Protein AF-Q8I7U2-F1 (afdb_monomer)

InterPro domains:
  IPR009071 High mobility group box domain [PF00505] (98-163)
  IPR009071 High mobility group box domain [PF09011] (6-77)
  IPR009071 High mobility group box domain [PS50118] (8-78)
  IPR009071 High mobility group box domain [PS50118] (98-164)
  IPR009071 High mobility group box domain [SM00398] (7-79)
  IPR009071 High mobility group box domain [SM00398] (97-164)
  IPR036910 High mobility group box domain superfamily [G3DSA:1.10.30.10] (1-79)
  IPR036910 High mobility group box domain superfamily [G3DSA:1.10.30.10] (81-164)
  IPR036910 High mobility group box domain superfamily [SSF47095] (2-81)
  IPR036910 High mobility group box domain superfamily [SSF47095] (84-163)
  IPR050342 High Mobility Group Box (HMGB) [PTHR48112] (4-163)

Sequence (164 aa):
MPKDKNKPKGKMSAYACFVQECRREHEKKYPNKQVVFTEFSQKCASRWKTMNDDEKKRFQVLAEADKRRYEQNMAKYVPPKGAEGGRRKRKKKDPNAPKRAMSAFFMYCADARPKVRAAHPDFQVGDIAKILGKQWKEISDSDKAKYEKKAQTERARYQKELAE

pLDDT: mean 85.92, std 9.25, range [47.81, 94.44]

Structure (mmCIF, N/CA/C/O backbone):
data_AF-Q8I7U2-F1
#
_entry.id   AF-Q8I7U2-F1
#
loop_
_atom_site.group_PDB
_atom_site.id
_atom_site.type_symbol
_atom_site.label_atom_id
_atom_site.label_alt_id
_atom_site.label_comp_id
_atom_site.label_asym_id
_atom_site.label_entity_id
_atom_site.label_seq_id
_atom_site.pdbx_PDB_ins_code
_atom_site.Cartn_x
_atom_site.Cartn_y
_atom_site.Cartn_z
_atom_site.occupancy
_atom_site.B_iso_or_equiv
_atom_site.auth_seq_id
_atom_site.auth_comp_id
_atom_site.auth_asym_id
_atom_site.auth_atom_id
_atom_site.pdbx_PDB_model_num
ATOM 1 N N . MET A 1 1 ? 5.027 -20.837 9.877 1.00 47.81 1 MET A N 1
ATOM 2 C CA . MET A 1 1 ? 6.010 -20.393 10.882 1.00 47.81 1 MET A CA 1
ATOM 3 C C . MET A 1 1 ? 5.248 -19.844 12.071 1.00 47.81 1 MET A C 1
ATOM 5 O O . MET A 1 1 ? 4.382 -18.996 11.848 1.00 47.81 1 MET A O 1
ATOM 9 N N . PRO A 1 2 ? 5.498 -20.355 13.284 1.00 56.94 2 PRO A N 1
ATOM 10 C CA . PRO A 1 2 ? 4.971 -19.768 14.510 1.00 56.94 2 PRO A CA 1
ATOM 11 C C . PRO A 1 2 ? 5.344 -18.284 14.563 1.00 56.94 2 PRO A C 1
ATOM 13 O O . PRO A 1 2 ? 6.453 -17.912 14.180 1.00 56.94 2 PRO A O 1
ATOM 16 N N . LYS A 1 3 ? 4.406 -17.422 14.965 1.00 63.28 3 LYS A N 1
ATOM 17 C CA . LYS A 1 3 ? 4.742 -16.020 15.235 1.00 63.28 3 LYS A CA 1
ATOM 18 C C . LYS A 1 3 ? 5.693 -16.009 16.426 1.00 63.28 3 LYS A C 1
ATOM 20 O O . LYS A 1 3 ? 5.374 -16.614 17.446 1.00 63.28 3 LYS A O 1
ATOM 25 N N . ASP A 1 4 ? 6.823 -15.331 16.281 1.00 74.88 4 ASP A N 1
ATOM 26 C CA . ASP A 1 4 ? 7.733 -15.100 17.394 1.00 74.88 4 ASP A CA 1
ATOM 27 C C . ASP A 1 4 ? 6.980 -14.362 18.513 1.00 74.88 4 ASP A C 1
ATOM 29 O O . ASP A 1 4 ? 6.448 -13.270 18.294 1.00 74.88 4 ASP A O 1
ATOM 33 N N . LYS A 1 5 ? 6.880 -15.002 19.684 1.00 77.12 5 LYS A N 1
ATOM 34 C CA . LYS A 1 5 ? 6.182 -14.469 20.861 1.00 77.12 5 LYS A CA 1
ATOM 35 C C . LYS A 1 5 ? 6.933 -13.288 21.482 1.00 77.12 5 LYS A C 1
ATOM 37 O O . LYS A 1 5 ? 6.293 -12.441 22.098 1.00 77.12 5 LYS A O 1
ATOM 42 N N . ASN A 1 6 ? 8.249 -13.223 21.284 1.00 79.81 6 ASN A N 1
ATOM 43 C CA . ASN A 1 6 ? 9.119 -12.177 21.813 1.00 79.81 6 ASN A CA 1
ATOM 44 C C . ASN A 1 6 ? 9.193 -10.965 20.886 1.00 79.81 6 ASN A C 1
ATOM 46 O O . ASN A 1 6 ? 9.670 -9.912 21.304 1.00 79.81 6 ASN A O 1
ATOM 50 N N . LYS A 1 7 ? 8.692 -11.076 19.648 1.00 82.19 7 LYS A N 1
ATOM 51 C CA . LYS A 1 7 ? 8.613 -9.943 18.728 1.00 82.19 7 LYS A CA 1
ATOM 52 C C . LYS A 1 7 ? 7.710 -8.850 19.311 1.00 82.19 7 LYS A C 1
ATOM 54 O O . LYS A 1 7 ? 6.520 -9.107 19.525 1.00 82.19 7 LYS A O 1
ATOM 59 N N . PRO A 1 8 ? 8.215 -7.614 19.493 1.00 85.31 8 PRO A N 1
ATOM 60 C CA . PRO A 1 8 ? 7.389 -6.517 19.969 1.00 85.31 8 PRO A CA 1
ATOM 61 C C . PRO A 1 8 ? 6.130 -6.325 19.121 1.00 85.31 8 PRO A C 1
ATOM 63 O O . PRO A 1 8 ? 6.167 -6.353 17.884 1.00 85.31 8 PRO A O 1
ATOM 66 N N . LYS A 1 9 ? 5.000 -6.117 19.805 1.00 85.06 9 LYS A N 1
ATOM 67 C CA . LYS A 1 9 ? 3.713 -5.808 19.171 1.00 85.06 9 LYS A CA 1
ATOM 68 C C . LYS A 1 9 ? 3.858 -4.563 18.300 1.00 85.06 9 LYS A C 1
ATOM 70 O O . LYS A 1 9 ? 4.454 -3.587 18.738 1.00 85.06 9 LYS A O 1
ATOM 75 N N . GLY A 1 10 ? 3.304 -4.610 17.088 1.00 86.25 10 GLY A N 1
ATOM 76 C CA . GLY A 1 10 ? 3.387 -3.510 16.128 1.00 86.25 10 GLY A CA 1
ATOM 77 C C . GLY A 1 10 ? 2.825 -2.193 16.667 1.00 86.25 10 GLY A C 1
ATOM 78 O O . GLY A 1 10 ? 1.962 -2.196 17.544 1.00 86.25 10 GLY A O 1
ATOM 79 N N . LYS A 1 11 ? 3.303 -1.077 16.106 1.00 91.06 11 LYS A N 1
ATOM 80 C CA . LYS A 1 11 ? 2.781 0.258 16.414 1.00 91.06 11 LYS A CA 1
ATOM 81 C C . LYS A 1 11 ? 1.302 0.395 16.044 1.00 91.06 11 LYS A C 1
ATOM 83 O O . LYS A 1 11 ? 0.876 -0.042 14.972 1.00 91.06 11 LYS A O 1
ATOM 88 N N . MET A 1 12 ? 0.540 1.021 16.925 1.00 92.00 12 MET A N 1
ATOM 89 C CA . MET A 1 12 ? -0.874 1.326 16.770 1.00 92.00 12 MET A CA 1
ATOM 90 C C . MET A 1 12 ? -1.055 2.651 16.027 1.00 92.00 12 MET A C 1
ATOM 92 O O . MET A 1 12 ? -0.306 3.603 16.227 1.00 92.00 12 MET A O 1
ATOM 96 N N . SER A 1 13 ? -2.053 2.708 15.143 1.00 94.31 13 SER A N 1
ATOM 97 C CA . SER A 1 13 ? -2.483 3.962 14.519 1.00 94.31 13 SER A CA 1
ATOM 98 C C . SER A 1 13 ? -3.402 4.751 15.453 1.00 94.31 13 SER A C 1
ATOM 100 O O . SER A 1 13 ? -3.957 4.188 16.395 1.00 94.31 13 SER A O 1
ATOM 102 N N . ALA A 1 14 ? -3.645 6.029 15.140 1.00 92.88 14 ALA A N 1
ATOM 103 C CA . ALA A 1 14 ? -4.580 6.867 15.897 1.00 92.88 14 ALA A CA 1
ATOM 104 C C . ALA A 1 14 ? -5.968 6.214 16.012 1.00 92.88 14 ALA A C 1
ATOM 106 O O . ALA A 1 14 ? -6.530 6.117 17.101 1.00 92.88 14 ALA A O 1
ATOM 107 N N . TYR A 1 15 ? -6.465 5.644 14.911 1.00 91.69 15 TYR A N 1
ATOM 108 C CA . TYR A 1 15 ? -7.715 4.888 14.919 1.00 91.69 15 TYR A CA 1
ATOM 109 C C . TYR A 1 15 ? -7.646 3.639 15.811 1.00 91.69 15 TYR A C 1
ATOM 111 O O . TYR A 1 15 ? -8.586 3.353 16.544 1.00 91.69 15 TYR A O 1
ATOM 119 N N . ALA A 1 16 ? -6.535 2.896 15.803 1.00 92.75 16 ALA A N 1
ATOM 120 C CA . ALA A 1 16 ? -6.389 1.720 16.659 1.00 92.75 16 ALA A CA 1
ATOM 121 C C . ALA A 1 16 ? -6.366 2.095 18.153 1.00 92.75 16 ALA A C 1
ATOM 123 O O . ALA A 1 16 ? -6.985 1.400 18.960 1.00 92.75 16 ALA A O 1
ATOM 124 N N . CYS A 1 17 ? -5.709 3.203 18.518 1.00 92.31 17 CYS A N 1
ATOM 125 C CA . CYS A 1 17 ? -5.749 3.756 19.876 1.00 92.31 17 CYS A CA 1
ATOM 126 C C . CYS A 1 17 ? -7.179 4.150 20.274 1.00 92.31 17 CYS A C 1
ATOM 128 O O . CYS A 1 17 ? -7.624 3.828 21.373 1.00 92.31 17 CYS A O 1
ATOM 130 N N . PHE A 1 18 ? -7.928 4.772 19.361 1.00 93.00 18 PHE A N 1
ATOM 131 C CA . PHE A 1 18 ? -9.335 5.117 19.562 1.00 93.00 18 PHE A CA 1
ATOM 132 C C . PHE A 1 18 ? -10.238 3.892 19.766 1.00 93.00 18 PHE A C 1
ATOM 134 O O . PHE A 1 18 ? -11.056 3.868 20.684 1.00 93.00 18 PHE A O 1
ATOM 141 N N . VAL A 1 19 ? -10.074 2.846 18.955 1.00 91.25 19 VAL A N 1
ATOM 142 C CA . VAL A 1 19 ? -10.845 1.599 19.089 1.00 91.25 19 VAL A CA 1
ATOM 143 C C . VAL A 1 19 ? -10.554 0.914 20.429 1.00 91.25 19 VAL A C 1
ATOM 145 O O . VAL A 1 19 ? -11.466 0.363 21.047 1.00 91.25 19 VAL A O 1
ATOM 148 N N . GLN A 1 20 ? -9.304 0.954 20.903 1.00 89.69 20 GLN A N 1
ATOM 149 C CA . GLN A 1 20 ? -8.938 0.415 22.215 1.00 89.69 20 GLN A CA 1
ATOM 150 C C . GLN A 1 20 ? -9.581 1.210 23.358 1.00 89.69 20 GLN A C 1
ATOM 152 O O . GLN A 1 20 ? -10.093 0.608 24.300 1.00 89.69 20 GLN A O 1
ATOM 157 N N . GLU A 1 21 ? -9.609 2.539 23.254 1.00 90.12 21 GLU A N 1
ATOM 158 C CA . GLU A 1 21 ? -10.308 3.406 24.206 1.00 90.12 21 GLU A CA 1
ATOM 159 C C . GLU A 1 21 ? -11.808 3.088 24.238 1.00 90.12 21 GLU A C 1
ATOM 161 O O . GLU A 1 21 ? -12.351 2.804 25.302 1.00 90.12 21 GLU A O 1
ATOM 166 N N . CYS A 1 22 ? -12.458 3.009 23.072 1.00 89.62 22 CYS A N 1
ATOM 167 C CA . CYS A 1 22 ? -13.874 2.648 22.970 1.00 89.62 22 CYS A CA 1
ATOM 168 C C . CYS A 1 22 ? -14.168 1.274 23.582 1.00 89.62 22 CYS A C 1
ATOM 170 O O . CYS A 1 22 ? -15.226 1.073 24.177 1.00 89.62 22 CYS A O 1
ATOM 172 N N . ARG A 1 23 ? -13.241 0.317 23.443 1.00 86.75 23 ARG A N 1
ATOM 173 C CA . ARG A 1 23 ? -13.396 -1.025 24.014 1.00 86.75 23 ARG A CA 1
ATOM 174 C C . ARG A 1 23 ? -13.326 -0.961 25.536 1.00 86.75 23 ARG A C 1
ATOM 176 O O . ARG A 1 23 ? -14.200 -1.513 26.191 1.00 86.75 23 ARG A O 1
ATOM 183 N N . ARG A 1 24 ? -12.355 -0.223 26.082 1.00 88.38 24 ARG A N 1
ATOM 184 C CA . ARG A 1 24 ? -12.214 0.003 27.528 1.00 88.38 24 ARG A CA 1
ATOM 185 C C . ARG A 1 24 ? -13.432 0.716 28.117 1.00 88.38 24 ARG A C 1
ATOM 187 O O . ARG A 1 24 ? -13.916 0.332 29.178 1.00 88.38 24 ARG A O 1
ATOM 194 N N . GLU A 1 25 ? -13.946 1.737 27.432 1.00 88.31 25 GLU A N 1
ATOM 195 C CA . GLU A 1 25 ? -15.174 2.434 27.832 1.00 88.31 25 GLU A CA 1
ATOM 196 C C . GLU A 1 25 ? -16.377 1.485 27.856 1.00 88.31 25 GLU A C 1
ATOM 198 O O . GLU A 1 25 ? -17.177 1.524 28.791 1.00 88.31 25 GLU A O 1
ATOM 203 N N . HIS A 1 26 ? -16.502 0.620 26.847 1.00 85.81 26 HIS A N 1
ATOM 204 C CA . HIS A 1 26 ? -17.584 -0.356 26.771 1.00 85.81 26 HIS A CA 1
ATOM 205 C C . HIS A 1 26 ? -17.475 -1.423 27.865 1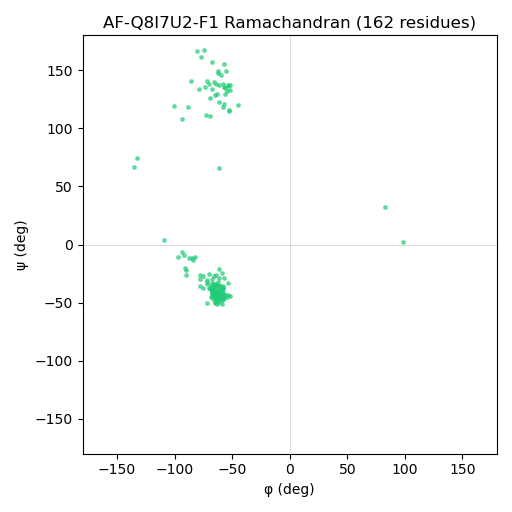.00 85.81 26 HIS A C 1
ATOM 207 O O . HIS A 1 26 ? -18.477 -1.728 28.501 1.00 85.81 26 HIS A O 1
ATOM 213 N N . GLU A 1 27 ? -16.282 -1.966 28.115 1.00 86.56 27 GLU A N 1
ATOM 214 C CA . GLU A 1 27 ? -16.033 -2.931 29.196 1.00 86.56 27 GLU A CA 1
ATOM 215 C C . GLU A 1 27 ? -16.355 -2.325 30.569 1.00 86.56 27 GLU A C 1
ATOM 217 O O . GLU A 1 27 ? -16.979 -2.978 31.398 1.00 86.56 27 GLU A O 1
ATOM 222 N N . LYS A 1 28 ? -16.026 -1.045 30.795 1.00 89.19 28 LYS A N 1
ATOM 223 C CA . LYS A 1 28 ? -16.372 -0.343 32.041 1.00 89.19 28 LYS A CA 1
ATOM 224 C C . LYS A 1 28 ? -17.880 -0.119 32.196 1.00 89.19 28 LYS A C 1
ATOM 226 O O . LYS A 1 28 ? -18.402 -0.234 33.299 1.00 89.19 28 LYS A O 1
ATOM 231 N N . LYS A 1 29 ? -18.575 0.240 31.111 1.00 85.12 29 LYS A N 1
ATOM 232 C CA . LYS A 1 29 ? -20.025 0.517 31.129 1.00 85.12 29 LYS A CA 1
ATOM 233 C C . LYS A 1 29 ? -20.874 -0.751 31.146 1.00 85.12 29 LYS A C 1
ATOM 235 O O . LYS A 1 29 ? -21.978 -0.737 31.681 1.00 85.12 29 LYS A O 1
ATOM 240 N N . TYR A 1 30 ? -20.372 -1.833 30.564 1.00 83.94 30 TYR A N 1
ATOM 241 C CA . TYR A 1 30 ? -21.086 -3.096 30.428 1.00 83.94 30 TYR A CA 1
ATOM 242 C C . TYR A 1 30 ? -20.175 -4.276 30.793 1.00 83.94 30 TYR A C 1
ATOM 244 O O . TYR A 1 30 ? -19.859 -5.092 29.925 1.00 83.94 30 TYR A O 1
ATOM 252 N N . PRO A 1 31 ? -19.776 -4.402 32.073 1.00 79.88 31 PRO A N 1
ATOM 253 C CA . PRO A 1 31 ? -18.789 -5.391 32.519 1.00 79.88 31 PRO A CA 1
ATOM 254 C C . PRO A 1 31 ? -19.188 -6.847 32.231 1.00 79.88 31 PRO A C 1
ATOM 256 O O . PRO A 1 31 ? -18.317 -7.687 32.044 1.00 79.88 31 PRO A O 1
ATOM 259 N N . ASN A 1 32 ? -20.490 -7.132 32.108 1.00 78.81 32 ASN A N 1
ATOM 260 C CA . ASN A 1 32 ? -21.018 -8.476 31.843 1.00 78.81 32 ASN A CA 1
ATOM 261 C C . ASN A 1 32 ? -21.595 -8.660 30.427 1.00 78.81 32 ASN A C 1
ATOM 263 O O . ASN A 1 32 ? -22.146 -9.720 30.134 1.00 78.81 32 ASN A O 1
ATOM 267 N N . LYS A 1 33 ? -21.519 -7.656 29.536 1.00 77.50 33 LYS A N 1
ATOM 268 C CA . LYS A 1 33 ? -21.994 -7.811 28.148 1.00 77.50 33 LYS A CA 1
ATOM 269 C C . LYS A 1 33 ? -20.822 -8.057 27.215 1.00 77.50 33 LYS A C 1
ATOM 271 O O . LYS A 1 33 ? -19.950 -7.206 27.047 1.00 77.50 33 LYS A O 1
ATOM 276 N N . GLN A 1 34 ? -20.846 -9.209 26.556 1.00 73.56 34 GLN A N 1
ATOM 277 C CA . GLN A 1 34 ? -19.870 -9.544 25.533 1.00 73.56 34 GLN A CA 1
ATOM 278 C C . GLN A 1 34 ? -19.982 -8.572 24.352 1.00 73.56 34 GLN A C 1
ATOM 280 O O . GLN A 1 34 ? -21.060 -8.337 23.808 1.00 73.56 34 GLN A O 1
ATOM 285 N N . VAL A 1 35 ? -18.848 -8.002 23.949 1.00 74.12 35 VAL A N 1
ATOM 286 C CA . VAL A 1 35 ? -18.786 -7.081 22.814 1.00 74.12 35 VAL A CA 1
ATOM 287 C C . VAL A 1 35 ? -18.952 -7.871 21.516 1.00 74.12 35 VAL A C 1
ATOM 289 O O . VAL A 1 35 ? -18.049 -8.614 21.123 1.00 74.12 35 VAL A O 1
ATOM 292 N N . VAL A 1 36 ? -20.074 -7.684 20.818 1.00 84.81 36 VAL A N 1
ATOM 293 C CA . VAL A 1 36 ? -20.262 -8.223 19.465 1.00 84.81 36 VAL A CA 1
ATOM 294 C C . VAL A 1 36 ? -19.341 -7.459 18.513 1.00 84.81 36 VAL A C 1
ATOM 296 O O . VAL A 1 36 ? -19.509 -6.262 18.272 1.00 84.81 36 VAL A O 1
ATOM 299 N N . PHE A 1 37 ? -18.315 -8.142 17.999 1.00 78.62 37 PHE A N 1
ATOM 300 C CA . PHE A 1 37 ? -17.223 -7.505 17.256 1.00 78.62 37 PHE A CA 1
ATOM 301 C C . PHE A 1 37 ? -17.700 -6.726 16.022 1.00 78.62 37 PHE A C 1
ATOM 303 O O . PHE A 1 37 ? -17.196 -5.634 15.762 1.00 78.62 37 PHE A O 1
ATOM 310 N N . THR A 1 38 ? -18.662 -7.269 15.274 1.00 86.00 38 THR A N 1
ATOM 311 C CA . THR A 1 38 ? -19.204 -6.654 14.053 1.00 86.00 38 THR A CA 1
ATOM 312 C C . THR A 1 38 ? -19.884 -5.321 14.351 1.00 86.00 38 THR A C 1
ATOM 314 O O . THR A 1 38 ? -19.516 -4.302 13.766 1.00 86.00 38 THR A O 1
ATOM 317 N N . GLU A 1 39 ? -20.794 -5.300 15.323 1.00 85.88 39 GLU A N 1
ATOM 318 C CA . GLU A 1 39 ? -21.503 -4.090 15.749 1.00 85.88 39 GLU A CA 1
ATOM 319 C C . GLU A 1 39 ? -20.555 -3.051 16.347 1.00 85.88 39 GLU A C 1
ATOM 321 O O . GLU A 1 39 ? -20.640 -1.858 16.051 1.00 85.88 39 GLU A O 1
ATOM 326 N N . PHE A 1 40 ? -19.614 -3.498 17.178 1.00 87.75 40 PHE A N 1
ATOM 327 C CA . PHE A 1 40 ? -18.652 -2.608 17.814 1.00 87.75 40 PHE A CA 1
ATOM 328 C C . PHE A 1 40 ? -17.706 -1.970 16.793 1.00 87.75 40 PHE A C 1
ATOM 330 O O . PHE A 1 40 ? -17.436 -0.770 16.863 1.00 87.75 40 PHE A O 1
ATOM 337 N N . SER A 1 41 ? -17.240 -2.751 15.814 1.00 87.62 41 SER A N 1
ATOM 338 C CA . SER A 1 41 ? -16.403 -2.251 14.722 1.00 87.62 41 SER A CA 1
ATOM 339 C C . SER A 1 41 ? -17.144 -1.204 13.890 1.00 87.62 41 SER A C 1
ATOM 341 O O . SER A 1 41 ? -16.562 -0.168 13.568 1.00 87.62 41 SER A O 1
ATOM 343 N N . GLN A 1 42 ? -18.423 -1.433 13.575 1.00 91.06 42 GLN A N 1
ATOM 344 C CA . GLN A 1 42 ? -19.250 -0.458 12.858 1.00 91.06 42 GLN A CA 1
ATOM 345 C C . GLN A 1 42 ? -19.448 0.827 13.674 1.00 91.06 42 GLN A C 1
ATOM 347 O O . GLN A 1 42 ? -19.222 1.918 13.151 1.00 91.06 42 GLN A O 1
ATOM 352 N N . LYS A 1 43 ? -19.773 0.718 14.971 1.00 89.31 43 LYS A N 1
ATOM 353 C CA . LYS A 1 43 ? -19.916 1.877 15.872 1.00 89.31 43 LYS A CA 1
ATOM 354 C C . LYS A 1 43 ? -18.631 2.703 15.965 1.00 89.31 43 LYS A C 1
ATOM 356 O O . LYS A 1 43 ? -18.689 3.928 15.879 1.00 89.31 43 LYS A O 1
ATOM 361 N N . CYS A 1 44 ? -17.472 2.051 16.090 1.00 91.25 44 CYS A N 1
ATOM 362 C CA . CYS A 1 44 ? -16.178 2.738 16.106 1.00 91.25 44 CYS A CA 1
ATOM 363 C C . CYS A 1 44 ? -15.890 3.448 14.778 1.00 91.25 44 CYS A C 1
ATOM 365 O O . CYS A 1 44 ? -15.462 4.600 14.785 1.00 91.25 44 CYS A O 1
ATOM 367 N N . ALA A 1 45 ? -16.148 2.793 13.643 1.00 91.38 45 ALA A N 1
ATOM 368 C CA . ALA A 1 45 ? -15.911 3.382 12.329 1.00 91.38 45 ALA A CA 1
ATOM 369 C C . ALA A 1 45 ? -16.775 4.632 12.101 1.00 91.38 45 ALA A C 1
ATOM 371 O O . ALA A 1 45 ? -16.255 5.670 11.686 1.00 91.38 45 ALA A O 1
ATOM 372 N N . SER A 1 46 ? -18.068 4.559 12.432 1.00 92.31 46 SER A N 1
ATOM 373 C CA . SER A 1 46 ? -18.985 5.699 12.336 1.00 92.31 46 SER A CA 1
ATOM 374 C C . SER A 1 46 ? -18.557 6.846 13.249 1.00 92.31 46 SER A C 1
ATOM 376 O O . SER A 1 46 ? -18.419 7.969 12.771 1.00 92.31 46 SER A O 1
ATOM 378 N N . ARG A 1 47 ? -18.248 6.564 14.525 1.00 90.25 47 ARG A N 1
ATOM 379 C CA . ARG A 1 47 ? -17.793 7.581 15.490 1.00 90.25 47 ARG A CA 1
ATOM 380 C C . ARG A 1 47 ? -16.497 8.249 15.032 1.00 90.25 47 ARG A C 1
ATOM 382 O O . ARG A 1 47 ? -16.410 9.467 15.042 1.00 90.25 47 ARG A O 1
ATOM 389 N N . TRP A 1 48 ? -15.519 7.485 14.550 1.00 92.06 48 TRP A N 1
ATOM 390 C CA . TRP A 1 48 ? -14.268 8.052 14.039 1.00 92.06 48 TRP A CA 1
ATOM 391 C C . TRP A 1 48 ? -14.471 8.969 12.829 1.00 92.06 48 TRP A C 1
ATOM 393 O O . TRP A 1 48 ? -13.770 9.971 12.684 1.00 92.06 48 TRP A O 1
ATOM 403 N N . LYS A 1 49 ? -15.431 8.646 11.954 1.00 91.75 49 LYS A N 1
ATOM 404 C CA . LYS A 1 49 ? -15.756 9.482 10.794 1.00 91.75 49 LYS A CA 1
ATOM 405 C C . LYS A 1 49 ? -16.380 10.815 11.213 1.00 91.75 49 LYS A C 1
ATOM 407 O O . LYS A 1 49 ? -16.046 11.828 10.608 1.00 91.75 49 LYS A O 1
ATOM 412 N N . THR A 1 50 ? -17.234 10.814 12.237 1.00 91.19 50 THR A N 1
ATOM 413 C CA . THR A 1 50 ? -17.916 12.018 12.743 1.00 91.19 50 THR A CA 1
ATOM 414 C C . THR A 1 50 ? -17.089 12.836 13.735 1.00 91.19 50 THR A C 1
ATOM 416 O O . THR A 1 50 ? -17.464 13.964 14.027 1.00 91.19 50 THR A O 1
ATOM 419 N N . MET A 1 51 ? -15.990 12.293 14.266 1.00 88.44 51 MET A N 1
ATOM 420 C CA . MET A 1 51 ? -15.111 13.018 15.190 1.00 88.44 51 MET A CA 1
ATOM 421 C C . MET A 1 51 ? -14.415 14.194 14.506 1.00 88.44 51 MET A C 1
ATOM 423 O O . MET A 1 51 ? -13.939 14.074 13.368 1.00 88.44 51 MET A O 1
ATOM 427 N N . ASN A 1 52 ? -14.315 15.304 15.231 1.00 91.94 52 ASN A N 1
ATOM 428 C CA . ASN A 1 52 ? -13.609 16.499 14.779 1.00 91.94 52 ASN A CA 1
ATOM 429 C C . ASN A 1 52 ? -12.080 16.303 14.848 1.00 91.94 52 ASN A C 1
ATOM 431 O O . ASN A 1 52 ? -11.568 15.323 15.405 1.00 91.94 52 ASN A O 1
ATOM 435 N N . ASP A 1 53 ? -11.338 17.216 14.224 1.00 89.44 53 ASP A N 1
ATOM 436 C CA . ASP A 1 53 ? -9.882 17.095 14.131 1.00 89.44 53 ASP A CA 1
ATOM 437 C C . ASP A 1 53 ? -9.194 17.241 15.493 1.00 89.44 53 ASP A C 1
ATOM 439 O O . ASP A 1 53 ? -8.192 16.567 15.738 1.00 89.44 53 ASP A O 1
ATOM 443 N N . ASP A 1 54 ? -9.770 18.008 16.420 1.00 89.19 54 ASP A N 1
ATOM 444 C CA . ASP A 1 54 ? -9.249 18.166 17.782 1.00 89.19 54 ASP A CA 1
ATOM 445 C C . ASP A 1 54 ? -9.356 16.874 18.604 1.00 89.19 54 ASP A C 1
ATOM 447 O O . ASP A 1 54 ? -8.394 16.451 19.257 1.00 89.19 54 ASP A O 1
ATOM 451 N N . GLU A 1 55 ? -10.485 16.168 18.520 1.00 87.44 55 GLU A N 1
ATOM 452 C CA . GLU A 1 55 ? -10.652 14.856 19.143 1.00 87.44 55 GLU A CA 1
ATOM 453 C C . GLU A 1 55 ? -9.701 13.833 18.520 1.00 87.44 55 GLU A C 1
ATOM 455 O O . GLU A 1 55 ? -9.079 13.040 19.233 1.00 87.44 55 GLU A O 1
ATOM 460 N N . LYS A 1 56 ? -9.529 13.864 17.192 1.00 91.88 56 LYS A N 1
ATOM 461 C CA . LYS A 1 56 ? -8.571 12.998 16.487 1.00 91.88 56 LYS A CA 1
ATOM 462 C C . LYS A 1 56 ? -7.127 13.317 16.865 1.00 91.88 56 LYS A C 1
ATOM 464 O O . LYS A 1 56 ? -6.327 12.384 16.971 1.00 91.88 56 LYS A O 1
ATOM 469 N N . LYS A 1 57 ? -6.789 14.583 17.129 1.00 93.44 57 LYS A N 1
ATOM 470 C CA . LYS A 1 57 ? -5.447 15.028 17.540 1.00 93.44 57 LYS A CA 1
ATOM 471 C C . LYS A 1 57 ? -5.000 14.348 18.830 1.00 93.44 57 LYS A C 1
ATOM 473 O O . LYS A 1 57 ? -3.867 13.877 18.910 1.00 93.44 57 LYS A O 1
ATOM 478 N N . ARG A 1 58 ? -5.905 14.159 19.799 1.00 92.69 58 ARG A N 1
ATOM 479 C CA . ARG A 1 58 ? -5.619 13.360 21.008 1.00 92.69 58 ARG A CA 1
ATOM 480 C C . ARG A 1 58 ? -5.161 11.940 20.661 1.00 92.69 58 ARG A C 1
ATOM 482 O O . ARG A 1 58 ? -4.205 11.433 21.245 1.00 92.69 58 ARG A O 1
ATOM 489 N N . PHE A 1 59 ? -5.817 11.294 19.699 1.00 93.50 59 PHE A N 1
ATOM 490 C CA . PHE A 1 59 ? -5.454 9.940 19.274 1.00 93.50 59 PHE A CA 1
ATOM 491 C C . PHE A 1 59 ? -4.194 9.898 18.406 1.00 93.50 59 PHE A C 1
ATOM 493 O O . PHE A 1 59 ? -3.485 8.894 18.428 1.00 93.50 59 PHE A O 1
ATOM 500 N N . GLN A 1 60 ? -3.874 10.975 17.684 1.00 92.38 60 GLN A N 1
ATOM 501 C CA . GLN A 1 60 ? -2.593 11.115 16.985 1.00 92.38 60 GLN A CA 1
ATOM 502 C C . GLN A 1 60 ? -1.425 11.146 17.976 1.00 92.38 60 GLN A C 1
ATOM 504 O O . GLN A 1 60 ? -0.475 10.386 17.803 1.00 92.38 60 GLN A O 1
ATOM 509 N N . VAL A 1 61 ? -1.540 11.922 19.060 1.00 94.44 61 VAL A N 1
ATOM 510 C CA . VAL A 1 61 ? -0.531 11.960 20.135 1.00 94.44 61 VAL A CA 1
ATOM 511 C C . VAL A 1 61 ? -0.366 10.582 20.787 1.00 94.44 61 VAL A C 1
ATOM 513 O O . VAL A 1 61 ? 0.755 10.121 21.001 1.00 94.44 61 VAL A O 1
ATOM 516 N N . LEU A 1 62 ? -1.470 9.871 21.051 1.00 92.12 62 LEU A N 1
ATOM 517 C CA . LEU A 1 62 ? -1.413 8.500 21.578 1.00 92.12 62 LEU A CA 1
ATOM 518 C C . LEU A 1 62 ? -0.719 7.529 20.612 1.00 92.12 62 LEU A C 1
ATOM 520 O O . LEU A 1 62 ? 0.085 6.703 21.044 1.00 92.12 62 LEU A O 1
ATOM 524 N N . ALA A 1 63 ? -0.993 7.636 19.312 1.00 94.06 63 ALA A N 1
ATOM 525 C CA . ALA A 1 63 ? -0.341 6.812 18.298 1.00 94.06 63 ALA A CA 1
ATOM 526 C C . ALA A 1 63 ? 1.155 7.118 18.171 1.00 94.06 63 ALA A C 1
ATOM 528 O O . ALA A 1 63 ? 1.954 6.210 17.947 1.00 94.06 63 ALA A O 1
ATOM 529 N N . GLU A 1 64 ? 1.555 8.376 18.345 1.00 93.31 64 GLU A N 1
ATOM 530 C CA . GLU A 1 64 ? 2.961 8.771 18.368 1.00 93.31 64 GLU A CA 1
ATOM 531 C C . GLU A 1 64 ? 3.689 8.226 19.606 1.00 93.31 64 GLU A C 1
ATOM 533 O O . GLU A 1 64 ? 4.791 7.681 19.494 1.00 93.31 64 GLU A O 1
ATOM 538 N N . ALA A 1 65 ? 3.049 8.257 20.776 1.00 93.44 65 ALA A N 1
ATOM 539 C CA . ALA A 1 65 ? 3.576 7.608 21.974 1.00 93.44 65 ALA A CA 1
ATOM 540 C C . ALA A 1 65 ? 3.715 6.082 21.792 1.00 93.44 65 ALA A C 1
ATOM 542 O O . ALA A 1 65 ? 4.732 5.498 22.178 1.00 93.44 65 ALA A O 1
ATOM 543 N N . ASP A 1 66 ? 2.734 5.430 21.156 1.00 92.19 66 ASP A N 1
ATOM 544 C CA . ASP A 1 66 ? 2.781 3.995 20.843 1.00 92.19 66 ASP A CA 1
ATOM 545 C C . ASP A 1 66 ? 3.871 3.659 19.810 1.00 92.19 66 ASP A C 1
ATOM 547 O O . ASP A 1 66 ? 4.582 2.658 19.949 1.00 92.19 66 ASP A O 1
ATOM 551 N N . LYS A 1 67 ? 4.073 4.538 18.820 1.00 92.88 67 LYS A N 1
ATOM 552 C CA . LYS A 1 67 ? 5.187 4.469 17.867 1.00 92.88 67 LYS A CA 1
ATOM 553 C C . LYS A 1 67 ? 6.528 4.506 18.603 1.00 92.88 67 LYS A C 1
ATOM 555 O O . LYS A 1 67 ? 7.352 3.629 18.354 1.00 92.88 67 LYS A O 1
ATOM 560 N N . ARG A 1 68 ? 6.714 5.423 19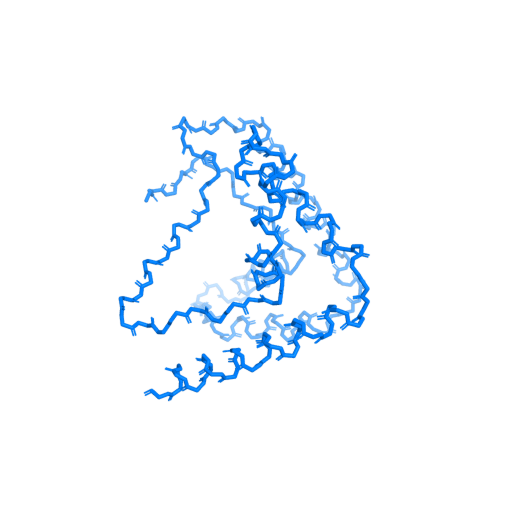.558 1.00 93.50 68 ARG A N 1
ATOM 561 C CA . ARG A 1 68 ? 7.941 5.499 20.371 1.00 93.50 68 ARG A CA 1
ATOM 562 C C . ARG A 1 68 ? 8.156 4.238 21.212 1.00 93.50 68 ARG A C 1
ATOM 564 O O . ARG A 1 68 ? 9.261 3.704 21.230 1.00 93.50 68 ARG A O 1
ATOM 571 N N . ARG A 1 69 ? 7.103 3.707 21.849 1.00 93.81 69 ARG A N 1
ATOM 572 C CA . ARG A 1 69 ? 7.161 2.412 22.560 1.00 93.81 69 ARG A CA 1
ATOM 573 C C . ARG A 1 69 ? 7.608 1.289 21.622 1.00 93.81 69 ARG A C 1
ATOM 575 O O . ARG A 1 69 ? 8.444 0.468 21.990 1.00 93.81 69 ARG A O 1
ATOM 582 N N . TYR A 1 70 ? 7.031 1.221 20.421 1.00 91.50 70 TYR A N 1
ATOM 583 C CA . TYR A 1 70 ? 7.390 0.211 19.428 1.00 91.50 70 TYR A CA 1
ATOM 584 C C . TYR A 1 70 ? 8.854 0.323 19.005 1.00 91.50 70 TYR A C 1
ATOM 586 O O . TYR A 1 70 ? 9.538 -0.692 18.973 1.00 91.50 70 TYR A O 1
ATOM 594 N N . GLU A 1 71 ? 9.333 1.533 18.720 1.00 90.31 71 GLU A N 1
ATOM 595 C CA . GLU A 1 71 ? 10.721 1.793 18.324 1.00 90.31 71 GLU A CA 1
ATOM 596 C C . GLU A 1 71 ? 11.707 1.410 19.430 1.00 90.31 71 GLU A C 1
ATOM 598 O O . GLU A 1 71 ? 12.663 0.687 19.164 1.00 90.31 71 GLU A O 1
ATOM 603 N N . GLN A 1 72 ? 11.432 1.782 20.683 1.00 91.94 72 GLN A N 1
ATOM 604 C CA . GLN A 1 72 ? 12.252 1.392 21.837 1.00 91.94 72 GLN A CA 1
ATOM 605 C C . GLN A 1 72 ? 12.283 -0.126 22.048 1.00 91.94 72 GLN A C 1
ATOM 607 O O . GLN A 1 72 ? 13.343 -0.700 22.297 1.00 91.94 72 GLN A O 1
ATOM 612 N N . ASN A 1 73 ? 11.134 -0.795 21.932 1.00 90.50 73 ASN A N 1
ATOM 613 C CA . ASN A 1 73 ? 11.067 -2.248 22.078 1.00 90.50 73 ASN A CA 1
ATOM 614 C C . ASN A 1 73 ? 11.741 -2.970 20.906 1.00 90.50 73 ASN A C 1
ATOM 616 O O . ASN A 1 73 ? 12.378 -3.995 21.117 1.00 90.50 73 ASN A O 1
ATOM 620 N N . MET A 1 74 ? 11.613 -2.446 19.684 1.00 87.88 74 MET A N 1
ATOM 621 C CA . MET A 1 74 ? 12.302 -2.970 18.503 1.00 87.88 74 MET A CA 1
ATOM 622 C C . MET A 1 74 ? 13.814 -2.791 18.596 1.00 87.88 74 MET A C 1
ATOM 624 O O . MET A 1 74 ? 14.533 -3.711 18.236 1.00 87.88 74 MET A O 1
ATOM 628 N N . ALA A 1 75 ? 14.299 -1.664 19.125 1.00 88.88 75 ALA A N 1
ATOM 629 C CA . ALA A 1 75 ? 15.730 -1.433 19.324 1.00 88.88 75 ALA A CA 1
ATOM 630 C C . ALA A 1 75 ? 16.361 -2.443 20.299 1.00 88.88 75 ALA A C 1
ATOM 632 O O . ALA A 1 75 ? 17.516 -2.819 20.140 1.00 88.88 75 ALA A O 1
ATOM 633 N N . LYS A 1 76 ? 15.594 -2.910 21.293 1.00 88.75 76 LYS A N 1
ATOM 634 C CA . LYS A 1 76 ? 16.017 -3.950 22.248 1.00 88.75 76 LYS A CA 1
ATOM 635 C C . LYS A 1 76 ? 15.794 -5.376 21.737 1.00 88.75 76 LYS A C 1
ATOM 637 O O . LYS A 1 76 ? 16.242 -6.330 22.368 1.00 88.75 76 LYS A O 1
ATOM 642 N N . TYR A 1 77 ? 15.051 -5.542 20.647 1.00 86.56 77 TYR A N 1
ATOM 643 C CA . TYR A 1 77 ? 14.655 -6.849 20.150 1.00 86.56 77 TYR A CA 1
ATOM 644 C C . TYR A 1 77 ? 15.707 -7.400 19.193 1.00 86.56 77 TYR A C 1
ATOM 646 O O . TYR A 1 77 ? 15.940 -6.853 18.118 1.00 86.56 77 TYR A O 1
ATOM 654 N N . VAL A 1 78 ? 16.290 -8.534 19.572 1.00 82.44 78 VAL A N 1
ATOM 655 C CA . VAL A 1 78 ? 17.182 -9.307 18.709 1.00 82.44 78 VAL A CA 1
ATOM 656 C C . VAL A 1 78 ? 16.343 -10.370 17.995 1.00 82.44 78 VAL A C 1
ATOM 658 O O . VAL A 1 78 ? 15.878 -11.309 18.649 1.00 82.44 78 VAL A O 1
ATOM 661 N N . PRO A 1 79 ? 16.090 -10.243 16.678 1.00 77.62 79 PRO A N 1
ATOM 662 C CA . PRO A 1 79 ? 15.345 -11.255 15.947 1.00 77.62 79 PRO A CA 1
ATOM 663 C C . PRO A 1 79 ? 16.117 -12.584 15.933 1.00 77.62 79 PRO A C 1
ATOM 665 O O . PRO A 1 79 ? 17.327 -12.587 15.699 1.00 77.62 79 PRO A O 1
ATOM 668 N N . PRO A 1 80 ? 15.442 -13.732 16.118 1.00 77.06 80 PRO A N 1
ATOM 669 C CA . PRO A 1 80 ? 16.086 -15.023 15.944 1.00 77.06 80 PRO A CA 1
ATOM 670 C C . PRO A 1 80 ? 16.566 -15.183 14.497 1.00 77.06 80 PRO A C 1
ATOM 672 O O . PRO A 1 80 ? 15.951 -14.678 13.550 1.00 77.06 80 PRO A O 1
ATOM 675 N N . LYS A 1 81 ? 17.680 -15.899 14.325 1.00 68.12 81 LYS A N 1
ATOM 676 C CA . LYS A 1 81 ? 18.339 -16.113 13.030 1.00 68.12 81 LYS A CA 1
ATOM 677 C C . LYS A 1 81 ? 17.325 -16.660 12.008 1.00 68.12 81 LYS A C 1
ATOM 679 O O . LYS A 1 81 ? 16.790 -17.749 12.185 1.00 68.12 81 LYS A O 1
ATOM 684 N N . GLY A 1 82 ? 17.031 -15.878 10.963 1.00 64.75 82 GLY A N 1
ATOM 685 C CA . GLY A 1 82 ? 16.054 -16.218 9.912 1.00 64.75 82 GLY A CA 1
ATOM 686 C C . GLY A 1 82 ? 14.646 -15.613 10.057 1.00 64.75 82 GLY A C 1
ATOM 687 O O . GLY A 1 82 ? 13.788 -15.889 9.218 1.00 64.75 82 GLY A O 1
ATOM 688 N N . ALA A 1 83 ? 14.384 -14.783 11.076 1.00 62.31 83 ALA A N 1
ATOM 689 C CA . ALA A 1 83 ? 13.084 -14.125 11.287 1.00 62.31 83 ALA A CA 1
ATOM 690 C C . ALA A 1 83 ? 12.963 -12.709 10.685 1.00 62.31 83 ALA A C 1
ATOM 692 O O . ALA A 1 83 ? 11.868 -12.126 10.693 1.00 62.31 83 ALA A O 1
ATOM 693 N N . GLU A 1 84 ? 14.045 -12.143 10.145 1.00 56.06 84 GLU A N 1
ATOM 694 C CA . GLU A 1 84 ? 13.987 -10.875 9.418 1.00 56.06 84 GLU A CA 1
ATOM 695 C C . GLU A 1 84 ? 13.250 -11.048 8.084 1.00 56.06 84 GLU A C 1
ATOM 697 O O . GLU A 1 84 ? 13.575 -11.896 7.260 1.00 56.06 84 GLU A O 1
ATOM 702 N N . GLY A 1 85 ? 12.220 -10.231 7.856 1.00 57.72 85 GLY A N 1
ATOM 703 C CA . GLY A 1 85 ? 11.600 -10.136 6.534 1.00 57.72 85 GLY A CA 1
ATOM 704 C C . GLY A 1 85 ? 10.564 -11.209 6.200 1.00 57.72 85 GLY A C 1
ATOM 705 O O . GLY A 1 85 ? 10.385 -11.534 5.027 1.00 57.72 85 GLY A O 1
ATOM 706 N N . GLY A 1 86 ? 9.817 -11.709 7.192 1.00 54.50 86 GLY A N 1
ATOM 707 C CA . GLY A 1 86 ? 8.655 -12.584 6.998 1.00 54.50 86 GLY A CA 1
ATOM 708 C C . GLY A 1 86 ? 7.507 -11.937 6.204 1.00 54.50 86 GLY A C 1
ATOM 709 O O . GLY A 1 86 ? 6.412 -11.727 6.730 1.00 54.50 86 GLY A O 1
ATOM 710 N N . ARG A 1 87 ? 7.717 -11.631 4.917 1.00 58.69 87 ARG A N 1
ATOM 711 C CA . ARG A 1 87 ? 6.635 -11.433 3.949 1.00 58.69 87 ARG A CA 1
ATOM 712 C C . ARG A 1 87 ? 5.826 -12.719 3.973 1.00 58.69 87 ARG A C 1
ATOM 714 O O . ARG A 1 87 ? 6.367 -13.795 3.722 1.00 58.69 87 ARG A O 1
ATOM 721 N N . ARG A 1 88 ? 4.531 -12.617 4.298 1.00 62.88 88 ARG A N 1
ATOM 722 C CA . ARG A 1 88 ? 3.605 -13.754 4.209 1.00 62.88 88 ARG A CA 1
ATOM 723 C C . ARG A 1 88 ? 3.845 -14.452 2.873 1.00 62.88 88 ARG A C 1
ATOM 725 O O . ARG A 1 88 ? 3.725 -13.813 1.825 1.00 62.88 88 ARG A O 1
ATOM 732 N N . LYS A 1 89 ? 4.223 -15.734 2.928 1.00 60.91 89 LYS A N 1
ATO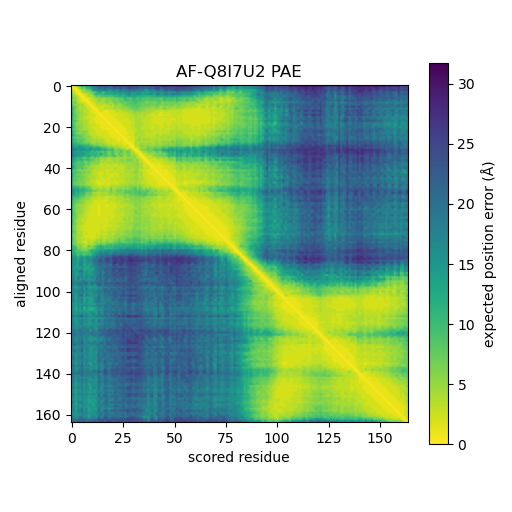M 733 C CA . LYS A 1 89 ? 4.430 -16.565 1.741 1.00 60.91 89 LYS A CA 1
ATOM 734 C C . LYS A 1 89 ? 3.151 -16.449 0.912 1.00 60.91 89 LYS A C 1
ATOM 736 O O . LYS A 1 89 ? 2.068 -16.757 1.413 1.00 60.91 89 LYS A O 1
ATOM 741 N N . ARG A 1 90 ? 3.254 -15.878 -0.293 1.00 68.94 90 ARG A N 1
ATOM 742 C CA . ARG A 1 90 ? 2.093 -15.724 -1.179 1.00 68.94 90 ARG A CA 1
ATOM 743 C C . ARG A 1 90 ? 1.505 -17.121 -1.393 1.00 68.94 90 ARG A C 1
ATOM 745 O O . ARG A 1 90 ? 2.269 -18.065 -1.594 1.00 68.94 90 ARG A O 1
ATOM 752 N N . LYS A 1 91 ? 0.176 -17.256 -1.293 1.00 73.69 91 LYS A N 1
ATOM 753 C CA . LYS A 1 91 ? -0.507 -18.522 -1.600 1.00 73.69 91 LYS A CA 1
ATOM 754 C C . LYS A 1 91 ? -0.052 -18.986 -2.992 1.00 73.69 91 LYS A C 1
ATOM 756 O O . LYS A 1 91 ? 0.091 -18.141 -3.882 1.00 73.69 91 LYS A O 1
ATOM 761 N N . LYS A 1 92 ? 0.228 -20.288 -3.154 1.00 71.06 92 LYS A N 1
ATOM 762 C CA . LYS A 1 92 ? 0.537 -20.865 -4.473 1.00 71.06 92 LYS A CA 1
ATOM 763 C C . LYS A 1 92 ? -0.619 -20.511 -5.409 1.00 71.06 92 LYS A C 1
ATOM 765 O O . LYS A 1 92 ? -1.774 -20.596 -4.997 1.00 71.06 92 LYS A O 1
ATOM 770 N N . LYS A 1 93 ? -0.297 -20.016 -6.605 1.00 74.62 93 LYS A N 1
ATOM 771 C CA . LYS A 1 93 ? -1.325 -19.702 -7.595 1.00 74.62 93 LYS A CA 1
ATOM 772 C C . LYS A 1 93 ? -1.886 -21.023 -8.133 1.00 74.62 93 LYS A C 1
ATOM 774 O O . LYS A 1 93 ? -1.122 -21.974 -8.274 1.00 74.62 93 LYS A O 1
ATOM 779 N N . ASP A 1 94 ? -3.198 -21.060 -8.349 1.00 76.31 94 ASP A N 1
ATOM 780 C CA . ASP A 1 94 ? -3.892 -22.198 -8.951 1.00 76.31 94 ASP A CA 1
ATOM 781 C C . ASP A 1 94 ? -3.266 -22.519 -10.325 1.00 76.31 94 ASP A C 1
ATOM 783 O O . ASP A 1 94 ? -3.072 -21.574 -11.102 1.00 76.31 94 ASP A O 1
ATOM 787 N N . PRO A 1 95 ? -2.899 -23.784 -10.614 1.00 79.06 95 PRO A N 1
ATOM 788 C CA . PRO A 1 95 ? -2.381 -24.194 -11.920 1.00 79.06 95 PRO A CA 1
ATOM 789 C C . PRO A 1 95 ? -3.321 -23.885 -13.092 1.00 79.06 95 PRO A C 1
ATOM 791 O O . PRO A 1 95 ? -2.829 -23.626 -14.187 1.00 79.06 95 PRO A O 1
ATOM 794 N N . ASN A 1 96 ? -4.636 -23.862 -12.855 1.00 78.56 96 ASN A N 1
ATOM 795 C CA . ASN A 1 96 ? -5.657 -23.611 -13.873 1.00 78.56 96 ASN A CA 1
ATOM 796 C C . ASN A 1 96 ? -6.035 -22.129 -13.990 1.00 78.56 96 ASN A C 1
ATOM 798 O O . ASN A 1 96 ? -6.755 -21.748 -14.908 1.00 78.56 96 ASN A O 1
ATOM 802 N N . ALA A 1 97 ? -5.568 -21.264 -13.080 1.00 77.88 97 ALA A N 1
ATOM 803 C CA . ALA A 1 97 ? -5.890 -19.845 -13.168 1.00 77.88 97 ALA A CA 1
ATOM 804 C C . ALA A 1 97 ? -5.170 -19.196 -14.359 1.00 77.88 97 ALA A C 1
ATOM 806 O O . ALA A 1 97 ? -3.953 -19.380 -14.505 1.00 77.88 97 ALA A O 1
ATOM 807 N N . PRO A 1 98 ? -5.851 -18.321 -15.124 1.00 80.12 98 PRO A N 1
ATOM 808 C CA . PRO A 1 98 ? -5.247 -17.665 -16.271 1.00 80.12 98 PRO A CA 1
ATOM 809 C C . PRO A 1 98 ? -3.965 -16.914 -15.880 1.00 80.12 98 PRO A C 1
ATOM 811 O O . PRO A 1 98 ? -3.764 -16.434 -14.740 1.00 80.12 98 PRO A O 1
ATOM 814 N N . LYS A 1 99 ? -3.030 -16.831 -16.827 1.00 81.38 99 LYS A N 1
ATOM 815 C CA . LYS A 1 99 ? -1.768 -16.114 -16.629 1.00 81.38 99 LYS A CA 1
ATOM 816 C C . LYS A 1 99 ? -2.074 -14.625 -16.500 1.00 81.38 99 LYS A C 1
ATOM 818 O O . LYS A 1 99 ? -2.852 -14.078 -17.264 1.00 81.38 99 LYS A O 1
ATOM 823 N N . ARG A 1 100 ? -1.470 -13.955 -15.510 1.00 84.31 100 ARG A N 1
ATOM 824 C CA . ARG A 1 100 ? -1.747 -12.528 -15.267 1.00 84.31 100 ARG A CA 1
ATOM 825 C C . ARG A 1 100 ? -1.426 -11.706 -16.512 1.00 84.31 100 ARG A C 1
ATOM 827 O O . ARG A 1 100 ? -0.349 -11.890 -17.077 1.00 84.31 100 ARG A O 1
ATOM 834 N N . ALA A 1 101 ? -2.302 -10.753 -16.827 1.00 88.06 101 ALA A N 1
ATOM 835 C CA . ALA A 1 101 ? -2.042 -9.760 -17.859 1.00 88.06 101 ALA A CA 1
ATOM 836 C C . ALA A 1 101 ? -0.693 -9.063 -17.637 1.00 88.06 101 ALA A C 1
ATOM 838 O O . ALA A 1 101 ? -0.362 -8.641 -16.520 1.00 88.06 101 ALA A O 1
ATOM 839 N N . MET A 1 102 ? 0.083 -8.955 -18.712 1.00 87.94 102 MET A N 1
ATOM 840 C CA . MET A 1 102 ? 1.361 -8.258 -18.705 1.00 87.94 102 MET A CA 1
ATOM 841 C C . MET A 1 102 ? 1.125 -6.742 -18.646 1.00 87.94 102 MET A C 1
ATOM 843 O O . MET A 1 102 ? 0.257 -6.219 -19.338 1.00 87.94 102 MET A O 1
ATOM 847 N N . SER A 1 103 ? 1.874 -6.023 -17.804 1.00 91.12 103 SER A N 1
ATOM 848 C CA . SER A 1 103 ? 1.780 -4.557 -17.758 1.00 91.12 103 SER A CA 1
ATOM 849 C C . SER A 1 103 ? 2.524 -3.917 -18.932 1.00 91.12 103 SER A C 1
ATOM 851 O O . SER A 1 103 ? 3.423 -4.532 -19.505 1.00 91.12 103 SER A O 1
ATOM 853 N N . ALA A 1 104 ? 2.210 -2.652 -19.226 1.00 92.12 104 ALA A N 1
ATOM 854 C CA . ALA A 1 104 ? 2.859 -1.872 -20.283 1.00 92.12 104 ALA A CA 1
ATOM 855 C C . ALA A 1 104 ? 4.392 -1.883 -20.153 1.00 92.12 104 ALA A C 1
ATOM 857 O O . ALA A 1 104 ? 5.104 -2.163 -21.113 1.00 92.12 104 ALA A O 1
ATOM 858 N N . PHE A 1 105 ? 4.890 -1.698 -18.927 1.00 90.81 105 PHE A N 1
ATOM 859 C CA . PHE A 1 105 ? 6.316 -1.769 -18.622 1.00 90.81 105 PHE A CA 1
ATOM 860 C C . PHE A 1 105 ? 6.930 -3.142 -18.919 1.00 90.81 105 PHE A C 1
ATOM 862 O O . PHE A 1 105 ? 8.041 -3.214 -19.435 1.00 90.81 105 PHE A O 1
ATOM 869 N N . PHE A 1 106 ? 6.237 -4.239 -18.599 1.00 90.62 106 PHE A N 1
ATOM 870 C CA . PHE A 1 106 ? 6.763 -5.580 -18.864 1.00 90.62 106 PHE A CA 1
ATOM 871 C C . PHE A 1 106 ? 6.751 -5.923 -20.356 1.00 90.62 106 PHE A C 1
ATOM 873 O O . PHE A 1 106 ? 7.669 -6.600 -20.808 1.00 90.62 106 PHE A O 1
ATOM 880 N N . MET A 1 107 ? 5.774 -5.417 -21.116 1.00 90.69 107 MET A N 1
ATOM 881 C CA . MET A 1 107 ? 5.774 -5.524 -22.579 1.00 90.69 107 MET A CA 1
ATOM 882 C C . MET A 1 107 ? 6.960 -4.763 -23.181 1.00 90.69 107 MET A C 1
ATOM 884 O O . MET A 1 107 ? 7.712 -5.328 -23.966 1.00 90.69 107 MET A O 1
ATOM 888 N N . TYR A 1 108 ? 7.201 -3.528 -22.732 1.00 91.62 108 TYR A N 1
ATOM 889 C CA . TYR A 1 108 ? 8.386 -2.765 -23.127 1.00 91.62 108 TYR A CA 1
ATOM 890 C C . TYR A 1 108 ? 9.690 -3.480 -22.751 1.00 91.62 108 TYR A C 1
ATOM 892 O O . TYR A 1 108 ? 10.591 -3.611 -23.575 1.00 91.62 108 TYR A O 1
ATOM 900 N N . CYS A 1 109 ? 9.789 -3.997 -21.522 1.00 91.00 109 CYS A N 1
ATOM 901 C CA . CYS A 1 109 ? 10.950 -4.769 -21.090 1.00 91.00 109 CYS A CA 1
ATOM 902 C C . CYS A 1 109 ? 11.190 -5.990 -21.979 1.00 91.00 109 CYS A C 1
ATOM 904 O O . CYS A 1 109 ? 12.344 -6.318 -22.224 1.00 91.00 109 CYS A O 1
ATOM 906 N N . ALA A 1 110 ? 10.143 -6.673 -22.449 1.00 90.19 110 ALA A N 1
ATOM 907 C CA . ALA A 1 110 ? 10.298 -7.822 -23.336 1.00 90.19 110 ALA A CA 1
ATOM 908 C C . ALA A 1 110 ? 10.969 -7.427 -24.663 1.00 90.19 110 ALA A C 1
ATOM 910 O O . ALA A 1 110 ? 11.896 -8.111 -25.095 1.00 90.19 110 ALA A O 1
ATOM 911 N N . ASP A 1 111 ? 10.577 -6.286 -25.234 1.00 90.62 111 ASP A N 1
ATOM 912 C CA . ASP A 1 111 ? 11.095 -5.781 -26.513 1.00 90.62 111 ASP A CA 1
ATOM 913 C C . ASP A 1 111 ? 12.489 -5.133 -26.380 1.00 90.62 111 ASP A C 1
ATOM 915 O O . ASP A 1 111 ? 13.338 -5.249 -27.267 1.00 90.62 111 ASP A O 1
ATOM 919 N N . ALA A 1 112 ? 12.751 -4.444 -25.266 1.00 90.12 112 ALA A N 1
ATOM 920 C CA . ALA A 1 112 ? 13.986 -3.689 -25.047 1.00 90.12 112 ALA A CA 1
ATOM 921 C C . ALA A 1 112 ? 15.105 -4.513 -24.384 1.00 90.12 112 ALA A C 1
ATOM 923 O O . ALA A 1 112 ? 16.286 -4.253 -24.619 1.00 90.12 112 ALA A O 1
ATOM 924 N N . ARG A 1 113 ? 14.776 -5.554 -23.607 1.00 90.81 113 ARG A N 1
ATOM 925 C CA . ARG A 1 113 ? 15.766 -6.438 -22.965 1.00 90.81 113 ARG A CA 1
ATOM 926 C C . ARG A 1 113 ? 16.781 -7.069 -23.925 1.0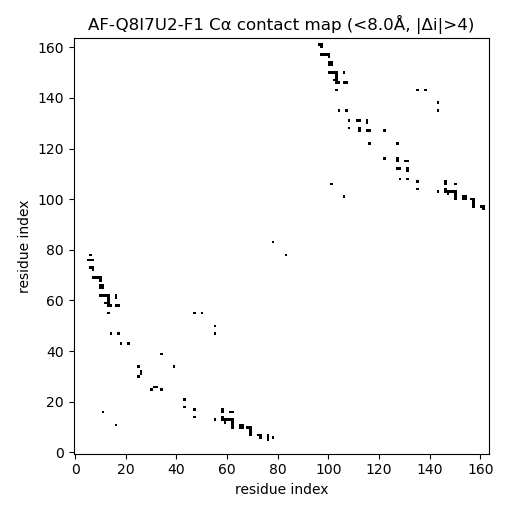0 90.81 113 ARG A C 1
ATOM 928 O O . ARG A 1 113 ? 17.954 -7.059 -23.556 1.00 90.81 113 ARG A O 1
ATOM 935 N N . PRO A 1 114 ? 16.421 -7.614 -25.107 1.00 91.81 114 PRO A N 1
ATOM 936 C CA . PRO A 1 114 ? 17.425 -8.153 -26.027 1.00 91.81 114 PRO A CA 1
ATOM 937 C C . PRO A 1 114 ? 18.381 -7.070 -26.543 1.00 91.81 114 PRO A C 1
ATOM 939 O O . PRO A 1 114 ? 19.571 -7.338 -26.668 1.00 91.81 114 PRO A O 1
ATOM 942 N N . LYS A 1 115 ? 17.901 -5.836 -26.750 1.00 91.62 115 LYS A N 1
ATOM 943 C CA . LYS A 1 115 ? 18.732 -4.705 -27.195 1.00 91.62 115 LYS A CA 1
ATOM 944 C C . LYS A 1 115 ? 19.751 -4.304 -26.129 1.00 91.62 115 LYS A C 1
ATOM 946 O O . LYS A 1 115 ? 20.932 -4.177 -26.423 1.00 91.62 115 LYS A O 1
ATOM 951 N N . VAL A 1 116 ? 19.306 -4.180 -24.876 1.00 89.94 116 VAL A N 1
ATOM 952 C CA . VAL A 1 116 ? 20.192 -3.851 -23.745 1.00 89.94 116 VAL A CA 1
ATOM 953 C C . VAL A 1 116 ? 21.181 -4.985 -23.471 1.00 89.94 116 VAL A C 1
ATOM 955 O O . VAL A 1 116 ? 22.336 -4.720 -23.167 1.00 89.94 116 VAL A O 1
ATOM 958 N N . ARG A 1 117 ? 20.764 -6.248 -23.628 1.00 90.69 117 ARG A N 1
ATOM 959 C CA . ARG A 1 117 ? 21.659 -7.405 -23.489 1.00 90.69 117 ARG A CA 1
ATOM 960 C C . ARG A 1 117 ? 22.704 -7.478 -24.604 1.00 90.69 117 ARG A C 1
ATOM 962 O O . ARG A 1 117 ? 23.818 -7.897 -24.335 1.00 90.69 117 ARG A O 1
ATOM 969 N N . ALA A 1 118 ? 22.359 -7.086 -25.828 1.00 91.06 118 ALA A N 1
ATOM 970 C CA . ALA A 1 118 ? 23.320 -7.014 -26.926 1.00 91.06 118 ALA A CA 1
ATOM 971 C C . ALA A 1 118 ? 24.340 -5.882 -26.720 1.00 91.06 118 ALA A C 1
ATOM 973 O O . ALA A 1 118 ? 25.517 -6.069 -26.997 1.00 91.06 118 ALA A O 1
ATOM 974 N N . ALA A 1 119 ? 23.901 -4.734 -26.192 1.00 89.81 119 ALA A N 1
ATOM 975 C CA . ALA A 1 119 ? 24.784 -3.614 -25.857 1.00 89.81 119 ALA A CA 1
ATOM 976 C C . ALA A 1 119 ? 25.662 -3.882 -24.619 1.00 89.81 119 ALA A C 1
ATOM 978 O O . ALA A 1 119 ? 26.772 -3.366 -24.524 1.00 89.81 119 ALA A O 1
ATOM 979 N N . HIS A 1 120 ? 25.169 -4.689 -23.675 1.00 87.12 120 HIS A N 1
ATOM 980 C CA . HIS A 1 120 ? 25.860 -5.037 -22.435 1.00 87.12 120 HIS A CA 1
ATOM 981 C C . HIS A 1 120 ? 25.796 -6.554 -22.183 1.00 87.12 120 HIS A C 1
ATOM 983 O O . HIS A 1 120 ? 25.026 -7.004 -21.324 1.00 87.12 120 HIS A O 1
ATOM 989 N N . PRO A 1 121 ? 26.578 -7.360 -22.926 1.00 87.75 121 PRO A N 1
ATOM 990 C CA . PRO A 1 121 ? 26.551 -8.820 -22.811 1.00 87.75 121 PRO A CA 1
ATOM 991 C C . PRO A 1 121 ? 27.012 -9.328 -21.437 1.00 87.75 121 PRO A C 1
ATOM 993 O O . PRO A 1 121 ? 26.535 -10.372 -20.993 1.00 87.75 121 PRO A O 1
ATOM 996 N N . ASP A 1 122 ? 27.851 -8.559 -20.738 1.00 90.25 122 ASP A N 1
ATOM 997 C CA . ASP A 1 122 ? 28.392 -8.904 -19.416 1.00 90.25 122 ASP A CA 1
ATOM 998 C C . ASP A 1 122 ? 27.436 -8.583 -18.256 1.00 90.25 122 ASP A C 1
ATOM 1000 O O . ASP A 1 122 ? 27.664 -8.985 -17.113 1.00 90.25 122 ASP A O 1
ATOM 1004 N N . PHE A 1 123 ? 26.352 -7.841 -18.511 1.00 89.00 123 PHE A N 1
ATOM 1005 C CA . PHE A 1 123 ? 25.453 -7.409 -17.445 1.00 89.00 123 PHE A CA 1
ATOM 1006 C C . PHE A 1 123 ? 24.513 -8.530 -17.021 1.00 89.00 123 PHE A C 1
ATOM 1008 O O . PHE A 1 123 ? 23.845 -9.188 -17.826 1.00 89.00 123 PHE A O 1
ATOM 1015 N N . GLN A 1 124 ? 24.386 -8.700 -15.707 1.00 90.44 124 GLN A N 1
ATOM 1016 C CA . GLN A 1 124 ? 23.419 -9.629 -15.151 1.00 90.44 124 GLN A CA 1
ATOM 1017 C C . GLN A 1 124 ? 21.992 -9.136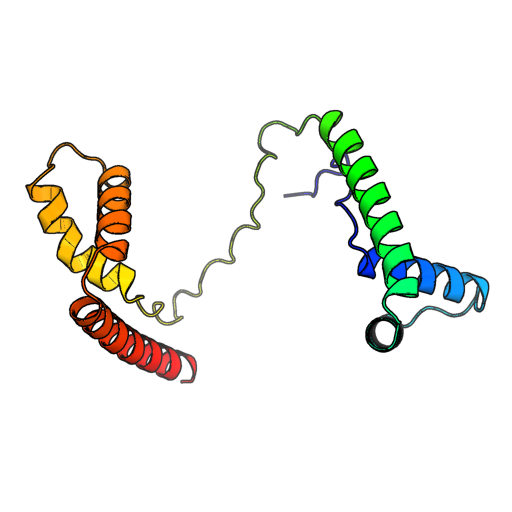 -15.408 1.00 90.44 124 GLN A C 1
ATOM 1019 O O . GLN A 1 124 ? 21.714 -7.943 -15.553 1.00 90.44 124 GLN A O 1
ATOM 1024 N N . VAL A 1 125 ? 21.037 -10.069 -15.397 1.00 88.56 125 VAL A N 1
ATOM 1025 C CA . VAL A 1 125 ? 19.611 -9.766 -15.616 1.00 88.56 125 VAL A CA 1
ATOM 1026 C C . VAL A 1 125 ? 19.099 -8.668 -14.674 1.00 88.56 125 VAL A C 1
ATOM 1028 O O . VAL A 1 125 ? 18.241 -7.878 -15.069 1.00 88.56 125 VAL A O 1
ATOM 1031 N N . GLY A 1 126 ? 19.637 -8.599 -13.452 1.00 88.94 126 GLY A N 1
ATOM 1032 C CA . GLY A 1 126 ? 19.312 -7.555 -12.482 1.00 88.94 126 GLY A CA 1
ATOM 1033 C C . GLY A 1 126 ? 19.739 -6.156 -12.931 1.00 88.94 126 GLY A C 1
ATOM 1034 O O . GLY A 1 126 ? 18.960 -5.214 -12.793 1.00 88.94 126 GLY A O 1
ATOM 1035 N N . ASP A 1 127 ? 20.928 -6.011 -13.510 1.00 90.44 127 ASP A N 1
ATOM 1036 C CA . ASP A 1 127 ? 21.442 -4.714 -13.961 1.00 90.44 127 ASP A CA 1
ATOM 1037 C C . ASP A 1 127 ? 20.768 -4.260 -15.255 1.00 90.44 127 ASP A C 1
ATOM 1039 O O . ASP A 1 127 ? 20.365 -3.101 -15.365 1.00 90.44 127 ASP A O 1
ATOM 1043 N N . ILE A 1 128 ? 20.481 -5.197 -16.162 1.00 91.06 128 ILE A N 1
ATOM 1044 C CA . ILE A 1 128 ? 19.647 -4.940 -17.345 1.00 91.06 128 ILE A CA 1
ATOM 1045 C C . ILE A 1 128 ? 18.262 -4.416 -16.926 1.00 91.06 128 ILE A C 1
ATOM 1047 O O . ILE A 1 128 ? 17.763 -3.445 -17.493 1.00 91.06 128 ILE A O 1
ATOM 1051 N N . ALA A 1 129 ? 17.643 -5.008 -15.899 1.00 90.44 129 ALA A N 1
ATOM 1052 C CA . ALA A 1 129 ? 16.343 -4.556 -15.403 1.00 90.44 129 ALA A CA 1
ATOM 1053 C C . ALA A 1 129 ? 16.387 -3.131 -14.820 1.00 90.44 129 ALA A C 1
ATOM 1055 O O . ALA A 1 129 ? 15.429 -2.374 -14.993 1.00 90.44 129 ALA A O 1
ATOM 1056 N N . LYS A 1 130 ? 17.490 -2.736 -14.165 1.00 92.38 130 LYS A N 1
ATOM 1057 C CA . LYS A 1 130 ? 17.674 -1.357 -13.676 1.00 92.38 130 LYS A CA 1
ATOM 1058 C C . LYS A 1 130 ? 17.733 -0.361 -14.835 1.00 92.38 130 LYS A C 1
ATOM 1060 O O . LYS A 1 130 ? 17.107 0.693 -14.744 1.00 92.38 130 LYS A O 1
ATOM 1065 N N . ILE A 1 131 ? 18.443 -0.697 -15.913 1.00 91.56 131 ILE A N 1
ATOM 1066 C CA . ILE A 1 131 ? 18.557 0.149 -17.113 1.00 91.56 131 ILE A CA 1
ATOM 1067 C C . ILE A 1 131 ? 17.193 0.310 -17.782 1.00 91.56 131 ILE A C 1
ATOM 1069 O O . ILE A 1 131 ? 16.750 1.434 -17.998 1.00 91.56 131 ILE A O 1
ATOM 1073 N N . LEU A 1 132 ? 16.478 -0.794 -18.008 1.00 92.56 132 LEU A N 1
ATOM 1074 C CA . LEU A 1 132 ? 15.131 -0.770 -18.590 1.00 92.56 132 LEU A CA 1
ATOM 1075 C C . LEU A 1 132 ? 14.150 0.056 -17.751 1.00 92.56 132 LEU A C 1
ATOM 1077 O O . LEU A 1 132 ? 13.310 0.770 -18.292 1.00 92.56 132 LEU A O 1
ATOM 1081 N N . GLY A 1 133 ? 14.268 -0.011 -16.422 1.00 92.44 133 GLY A N 1
ATOM 1082 C CA . GLY A 1 133 ? 13.466 0.799 -15.507 1.00 92.44 133 GLY A CA 1
ATOM 1083 C C . GLY A 1 133 ? 13.728 2.302 -15.629 1.00 92.44 133 GLY A C 1
ATOM 1084 O O . GLY A 1 133 ? 12.793 3.084 -15.465 1.00 92.44 133 GLY A O 1
ATOM 1085 N N . LYS A 1 134 ? 14.970 2.711 -15.921 1.00 93.00 134 LYS A N 1
ATOM 1086 C CA . LYS A 1 134 ? 15.311 4.113 -16.211 1.00 93.00 134 LYS A CA 1
ATOM 1087 C C . LYS A 1 134 ? 14.776 4.529 -17.579 1.00 93.00 134 LYS A C 1
ATOM 1089 O O . LYS A 1 134 ? 14.010 5.481 -17.648 1.00 93.00 134 LYS A O 1
ATOM 1094 N N . GLN A 1 135 ? 15.048 3.737 -18.615 1.00 91.12 135 GLN A N 1
ATOM 1095 C CA . GLN A 1 135 ? 14.586 4.016 -19.978 1.00 91.12 135 GLN A CA 1
ATOM 1096 C C . GLN A 1 135 ? 13.061 4.131 -20.069 1.00 91.12 135 GLN A C 1
ATOM 1098 O O . GLN A 1 135 ? 12.551 4.998 -20.762 1.00 91.12 135 GLN A O 1
ATOM 1103 N N . TRP A 1 136 ? 12.307 3.320 -19.322 1.00 92.31 136 TRP A N 1
ATOM 1104 C CA . TRP A 1 136 ? 10.845 3.431 -19.282 1.00 92.31 136 TRP A CA 1
ATOM 1105 C C . TRP A 1 136 ? 10.330 4.735 -18.657 1.00 92.31 136 TRP A C 1
ATOM 1107 O O . TRP A 1 136 ? 9.221 5.165 -18.961 1.00 92.31 136 TRP A O 1
ATOM 1117 N N . LYS A 1 137 ? 11.093 5.358 -17.754 1.00 90.62 137 LYS A N 1
ATOM 1118 C CA . LYS A 1 137 ? 10.734 6.674 -17.205 1.00 90.62 137 LYS A CA 1
ATOM 1119 C C . LYS A 1 137 ? 11.049 7.808 -18.177 1.00 90.62 137 LYS A C 1
ATOM 1121 O O . LYS A 1 137 ? 10.411 8.846 -18.086 1.00 90.62 137 LYS A O 1
ATOM 1126 N N . GLU A 1 138 ? 12.024 7.595 -19.054 1.00 91.44 138 GLU A N 1
ATOM 1127 C CA . GLU A 1 138 ? 12.532 8.577 -20.019 1.00 91.44 138 GLU A CA 1
ATOM 1128 C C . GLU A 1 138 ? 11.917 8.417 -21.418 1.00 91.44 138 GLU A C 1
ATOM 1130 O O . GLU A 1 138 ? 12.099 9.278 -22.273 1.00 91.44 138 GLU A O 1
ATOM 1135 N N . ILE A 1 139 ? 11.199 7.319 -21.671 1.00 90.50 139 ILE A N 1
ATOM 1136 C CA . ILE A 1 139 ? 10.550 7.062 -22.957 1.00 90.50 139 ILE A CA 1
ATOM 1137 C C . ILE A 1 139 ? 9.488 8.128 -23.256 1.00 90.50 139 ILE A C 1
ATOM 1139 O O . ILE A 1 139 ? 8.835 8.647 -22.349 1.00 90.50 139 ILE A O 1
ATOM 1143 N N . SER A 1 140 ? 9.281 8.412 -24.543 1.00 91.56 140 SER A N 1
ATOM 1144 C CA . SER A 1 140 ? 8.251 9.341 -24.998 1.00 91.56 140 SER A CA 1
ATOM 1145 C C . SER A 1 140 ? 6.845 8.893 -24.570 1.00 91.56 140 SER A C 1
ATOM 1147 O O . SER A 1 140 ? 6.526 7.698 -24.564 1.00 91.56 140 SER A O 1
ATOM 1149 N N . ASP A 1 141 ? 5.968 9.855 -24.274 1.00 89.25 141 ASP A N 1
ATOM 1150 C CA . ASP A 1 141 ? 4.571 9.566 -23.925 1.00 89.25 141 ASP A CA 1
ATOM 1151 C C . ASP A 1 141 ? 3.819 8.863 -25.067 1.00 89.25 141 ASP A C 1
ATOM 1153 O O . ASP A 1 141 ? 2.930 8.051 -24.816 1.00 89.25 141 ASP A O 1
ATOM 1157 N N . SER A 1 142 ? 4.214 9.107 -26.321 1.00 88.38 142 SER A N 1
ATOM 1158 C CA . SER A 1 142 ? 3.648 8.440 -27.500 1.00 88.38 142 SER A CA 1
ATOM 1159 C C . SER A 1 142 ? 3.948 6.937 -27.508 1.00 88.38 142 SER A C 1
ATOM 1161 O O . SER A 1 142 ? 3.044 6.102 -27.634 1.00 88.38 142 SER A O 1
ATOM 1163 N N . ASP A 1 143 ? 5.212 6.567 -27.290 1.00 87.44 143 ASP A N 1
ATOM 1164 C CA . ASP A 1 143 ? 5.610 5.162 -27.219 1.00 87.44 143 ASP A CA 1
ATOM 1165 C C . ASP A 1 143 ? 5.018 4.490 -25.984 1.00 87.44 143 ASP A C 1
ATOM 1167 O O . ASP A 1 143 ? 4.502 3.371 -26.059 1.00 87.44 143 ASP A O 1
ATOM 1171 N N . LYS A 1 144 ? 5.015 5.193 -24.849 1.00 91.00 144 LYS A N 1
ATOM 1172 C CA . LYS A 1 144 ? 4.387 4.722 -23.617 1.00 91.00 144 LYS A CA 1
ATOM 1173 C C . LYS A 1 144 ? 2.901 4.434 -23.820 1.00 91.00 144 LYS A C 1
ATOM 1175 O O . LYS A 1 144 ? 2.445 3.349 -23.455 1.00 91.00 144 LYS A O 1
ATOM 1180 N N . ALA A 1 145 ? 2.169 5.332 -24.482 1.00 92.00 145 ALA A N 1
ATOM 1181 C CA . ALA A 1 145 ? 0.752 5.164 -24.793 1.00 92.00 145 ALA A CA 1
ATOM 1182 C C . ALA A 1 145 ? 0.489 3.926 -25.665 1.00 92.00 145 ALA A C 1
ATOM 1184 O O . ALA A 1 145 ? -0.507 3.225 -25.463 1.00 92.00 145 ALA A O 1
ATOM 1185 N N . LYS A 1 146 ? 1.391 3.591 -26.599 1.00 92.75 146 LYS A N 1
ATOM 1186 C CA . LYS A 1 146 ? 1.297 2.358 -27.401 1.00 92.75 146 LYS A CA 1
ATOM 1187 C C . LYS A 1 146 ? 1.353 1.106 -26.523 1.00 92.75 146 LYS A C 1
ATOM 1189 O O . LYS A 1 146 ? 0.542 0.195 -26.706 1.00 92.75 146 LYS A O 1
ATOM 1194 N N . TYR A 1 147 ? 2.276 1.051 -25.563 1.00 92.06 147 TYR A N 1
ATOM 1195 C CA . TYR A 1 147 ? 2.374 -0.075 -24.626 1.00 92.06 147 TYR A CA 1
ATOM 1196 C C . TYR A 1 147 ? 1.231 -0.087 -23.607 1.00 92.06 147 TYR A C 1
ATOM 1198 O O . TYR A 1 147 ? 0.760 -1.161 -23.238 1.00 92.06 147 TYR A O 1
ATOM 1206 N N . GLU A 1 148 ? 0.741 1.076 -23.178 1.00 91.81 148 GLU A N 1
ATOM 1207 C CA . GLU A 1 148 ? -0.425 1.177 -22.296 1.00 91.81 148 GLU A CA 1
ATOM 1208 C C . GLU A 1 148 ? -1.698 0.667 -22.968 1.00 91.81 148 GLU A C 1
ATOM 1210 O O . GLU A 1 148 ? -2.407 -0.134 -22.360 1.00 91.81 148 GLU A O 1
ATOM 1215 N N . LYS A 1 149 ? -1.949 1.020 -24.236 1.00 92.50 149 LYS A N 1
ATOM 1216 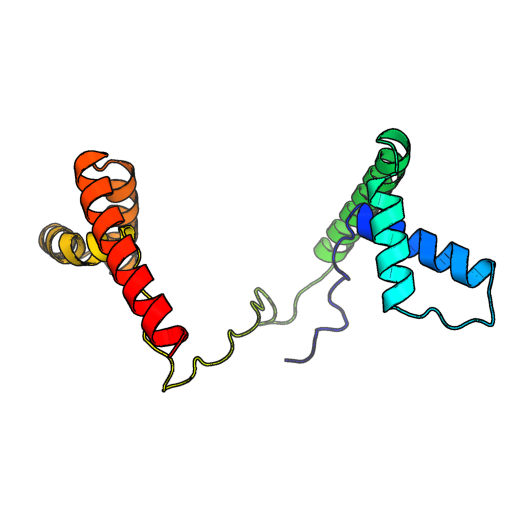C CA . LYS A 1 149 ? -3.073 0.467 -25.012 1.00 92.50 149 LYS A CA 1
ATOM 1217 C C . LYS A 1 149 ? -2.985 -1.055 -25.129 1.00 92.50 149 LYS A C 1
ATOM 1219 O O . LYS A 1 149 ? -3.952 -1.746 -24.822 1.00 92.50 149 LYS A O 1
ATOM 1224 N N . LYS A 1 150 ? -1.812 -1.596 -25.483 1.00 89.88 150 LYS A N 1
ATOM 1225 C CA . LYS A 1 150 ? -1.594 -3.056 -25.530 1.00 89.88 150 LYS A CA 1
ATOM 1226 C C . LYS A 1 150 ? -1.845 -3.718 -24.171 1.00 89.88 150 LYS A C 1
ATOM 1228 O O . LYS A 1 150 ? -2.503 -4.754 -24.097 1.00 89.88 150 LYS A O 1
ATOM 1233 N N . ALA A 1 151 ? -1.370 -3.106 -23.087 1.00 92.50 151 ALA A N 1
ATOM 1234 C CA . ALA A 1 151 ? -1.580 -3.610 -21.734 1.00 92.50 151 ALA A CA 1
ATOM 1235 C C . ALA A 1 151 ? -3.048 -3.541 -21.294 1.00 92.50 151 ALA A C 1
ATOM 1237 O O . ALA A 1 151 ? -3.502 -4.417 -20.559 1.00 92.50 151 ALA A O 1
ATOM 1238 N N . GLN A 1 152 ? -3.805 -2.536 -21.741 1.00 91.69 152 GLN A N 1
ATOM 1239 C CA . GLN A 1 152 ? -5.248 -2.451 -21.508 1.00 91.69 152 GLN A CA 1
ATOM 1240 C C . GLN A 1 152 ? -5.993 -3.586 -22.217 1.00 91.69 152 GLN A C 1
ATOM 1242 O O . GLN A 1 152 ? -6.818 -4.241 -21.583 1.00 91.69 152 GLN A O 1
ATOM 1247 N N . THR A 1 153 ? -5.663 -3.880 -23.478 1.00 90.25 153 THR A N 1
ATOM 1248 C CA . THR A 1 153 ? -6.247 -5.014 -24.215 1.00 90.25 153 THR A CA 1
ATOM 1249 C C . THR A 1 153 ? -5.940 -6.347 -23.534 1.00 90.25 153 THR A C 1
ATOM 1251 O O . THR A 1 153 ? -6.844 -7.147 -23.300 1.00 90.25 153 THR A O 1
ATOM 1254 N N . GLU A 1 154 ? -4.687 -6.568 -23.135 1.00 90.00 154 GLU A N 1
ATOM 1255 C CA . GLU A 1 154 ? -4.267 -7.783 -22.426 1.00 90.00 154 GLU A CA 1
ATOM 1256 C C . GLU A 1 154 ? -4.962 -7.918 -21.062 1.00 90.00 154 GLU A C 1
ATOM 1258 O O . GLU A 1 154 ? -5.392 -9.001 -20.663 1.00 90.00 154 GLU A O 1
ATOM 1263 N N . ARG A 1 155 ? -5.122 -6.798 -20.346 1.00 89.25 155 ARG A N 1
ATOM 1264 C CA . ARG A 1 155 ? -5.874 -6.741 -19.088 1.00 89.25 155 ARG A CA 1
ATOM 1265 C C . ARG A 1 155 ? -7.342 -7.082 -19.297 1.00 89.25 155 ARG A C 1
ATOM 1267 O O . ARG A 1 155 ? -7.889 -7.812 -18.477 1.00 89.25 155 ARG A O 1
ATOM 1274 N N . ALA A 1 156 ? -7.959 -6.582 -20.363 1.00 89.44 156 ALA A N 1
ATOM 1275 C CA . ALA A 1 156 ? -9.337 -6.908 -20.703 1.00 89.44 156 ALA A CA 1
ATOM 1276 C C . ALA A 1 156 ? -9.491 -8.398 -21.047 1.00 89.44 156 ALA A C 1
ATOM 1278 O O . ALA A 1 156 ? -10.426 -9.023 -20.554 1.00 89.44 156 ALA A O 1
ATOM 1279 N N . ARG A 1 157 ? -8.550 -8.995 -21.799 1.00 89.38 157 ARG A N 1
ATOM 1280 C CA . ARG A 1 157 ? -8.543 -10.448 -22.061 1.00 89.38 157 ARG A CA 1
ATOM 1281 C C . ARG A 1 157 ? -8.475 -11.245 -20.761 1.00 89.38 157 ARG A C 1
ATOM 1283 O O . ARG A 1 157 ? -9.341 -12.071 -20.514 1.00 89.38 157 ARG A O 1
ATOM 1290 N N . TYR A 1 158 ? -7.514 -10.927 -19.893 1.00 88.88 158 TYR A N 1
ATOM 1291 C CA . TYR A 1 158 ? -7.361 -11.600 -18.600 1.00 88.88 158 TYR A CA 1
ATOM 1292 C C . TYR A 1 158 ? -8.587 -11.443 -17.692 1.00 88.88 158 TYR A C 1
ATOM 1294 O O . TYR A 1 158 ? -8.908 -12.348 -16.934 1.00 88.88 158 TYR A O 1
ATOM 1302 N N . GLN A 1 159 ? -9.260 -10.289 -17.727 1.00 87.00 159 GLN A N 1
ATOM 1303 C CA . GLN A 1 159 ? -10.490 -10.080 -16.962 1.00 87.00 159 GLN A CA 1
ATOM 1304 C C . GLN A 1 159 ? -11.646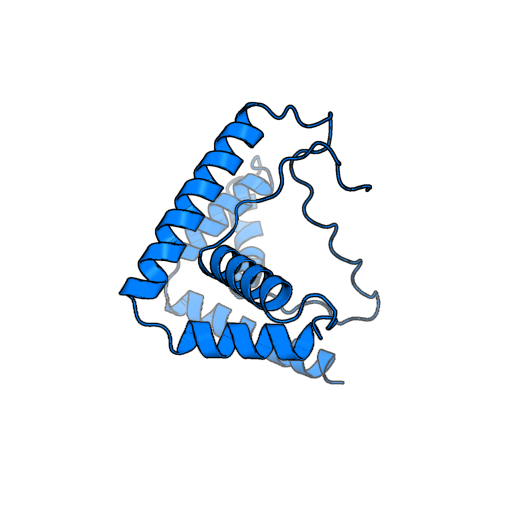 -10.931 -17.487 1.00 87.00 159 GLN A C 1
ATOM 1306 O O . GLN A 1 159 ? -12.401 -11.443 -16.670 1.00 87.00 159 GLN A O 1
ATOM 1311 N N . LYS A 1 160 ? -11.758 -11.106 -18.811 1.00 87.81 160 LYS A N 1
ATOM 1312 C CA . LYS A 1 160 ? -12.735 -12.021 -19.416 1.00 87.81 160 LYS A CA 1
ATOM 1313 C C . LYS A 1 160 ? -12.437 -13.475 -19.047 1.00 87.81 160 LYS A C 1
ATOM 1315 O O . LYS A 1 160 ? -13.306 -14.124 -18.496 1.00 87.81 160 LYS A O 1
ATOM 1320 N N . GLU A 1 161 ? -11.193 -13.925 -19.217 1.00 85.50 161 GLU A N 1
ATOM 1321 C CA . GLU A 1 161 ? -10.745 -15.282 -18.840 1.00 85.50 161 G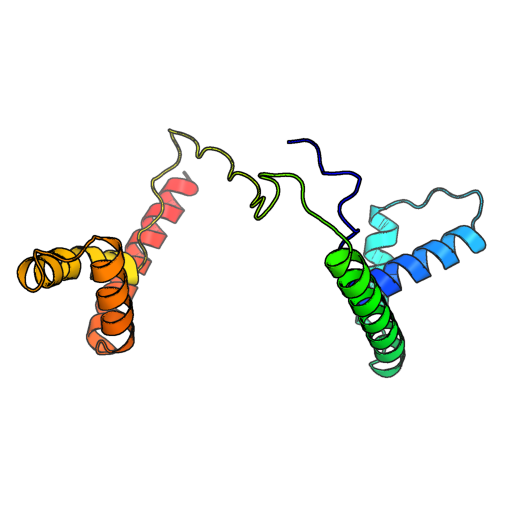LU A CA 1
ATOM 1322 C C . GLU A 1 161 ? -10.875 -15.584 -17.337 1.00 85.50 161 GLU A C 1
ATOM 1324 O O . GLU A 1 161 ? -10.824 -16.737 -16.937 1.00 85.50 161 GLU A O 1
ATOM 1329 N N . LEU A 1 162 ? -10.943 -14.559 -16.481 1.00 84.44 162 LEU A N 1
ATOM 1330 C CA . LEU A 1 162 ? -11.148 -14.723 -15.038 1.00 84.44 162 LEU A CA 1
ATOM 1331 C C . LEU A 1 162 ? -12.637 -14.728 -14.654 1.00 84.44 162 LEU A C 1
ATOM 1333 O O . LEU A 1 162 ? -12.969 -15.141 -13.545 1.00 84.44 162 LEU A O 1
ATOM 1337 N N . ALA A 1 163 ? -13.491 -14.153 -15.503 1.00 80.12 163 ALA A N 1
ATOM 1338 C CA . ALA A 1 163 ? -14.933 -14.066 -15.290 1.00 80.12 163 ALA A CA 1
ATOM 1339 C C . ALA A 1 163 ? -15.691 -15.264 -15.887 1.00 80.12 163 ALA A C 1
ATOM 1341 O O . ALA A 1 163 ? -16.826 -15.500 -15.480 1.00 80.12 163 ALA A O 1
ATOM 1342 N N . GLU A 1 164 ? -15.065 -15.969 -16.831 1.00 69.69 164 GLU A N 1
ATOM 1343 C CA . GLU A 1 164 ? -15.463 -17.282 -17.356 1.00 69.69 164 GLU A CA 1
ATOM 1344 C C . GLU A 1 164 ? -14.952 -18.410 -16.447 1.00 69.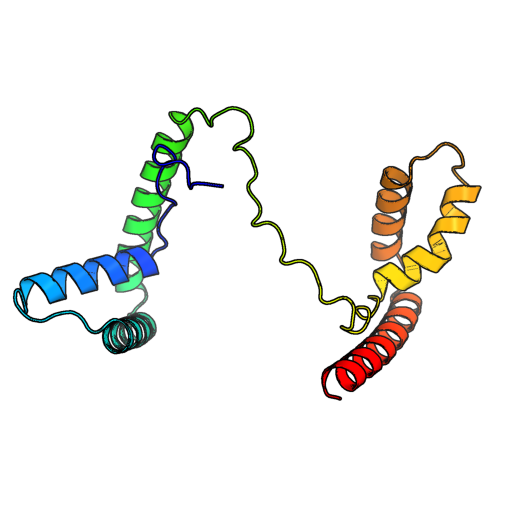69 164 GLU A C 1
ATOM 1346 O O . GLU A 1 164 ? -15.751 -19.328 -16.154 1.00 69.69 164 GLU A O 1
#

Organism: NCBI:txid155462

Radius of gyration: 25.14 Å; Cα contacts (8 Å, |Δi|>4): 87; chains: 1; bounding box: 50×42×60 Å

Secondary structure (DSSP, 8-state):
-PPPSSSPPPPPPHHHHHHHHHHHHHHHH-TTS---HHHHHHHHHHHHHH--HHHHHHHHHHHHHHHHHHHHHHHT----TT-TT----PPPPPTTSPPPPPPHHHHHHHHHHHHHHHH-TT--HHHHHHHHHHHHHHS-HHHHHHHHHHHHHHHHHHHHHHH-

Solvent-accessible surface area (backbone atoms only — not comparable to full-atom values): 9727 Å² total; per-residue (Å²): 130,83,77,66,85,82,57,67,70,77,61,46,47,32,67,53,48,46,50,51,49,54,48,54,52,45,44,72,77,34,76,88,57,82,79,57,63,69,63,50,51,51,52,48,53,54,50,60,69,72,50,53,71,71,67,48,46,58,23,43,54,51,16,52,53,36,37,50,52,30,52,57,44,48,74,71,52,79,74,61,94,88,58,78,80,78,67,76,77,73,77,82,76,62,91,85,54,76,74,78,49,57,48,30,70,56,54,50,43,64,71,46,47,62,56,53,40,69,78,36,73,87,55,52,73,69,57,52,50,54,50,49,58,50,50,66,73,70,51,54,70,69,62,48,48,54,34,41,53,53,22,50,53,39,38,50,50,39,51,51,64,70,73,108

Mean predicted aligned error: 12.94 Å

Nearest PDB structures (foldseek):
  4qr9-assembly1_B  TM=8.674E-01  e=5.295E-06  Rattus norvegicus
  2eqz-assembly1_A  TM=8.804E-01  e=2.083E-05  Homo sapiens
  1aab-assembly1_A  TM=8.094E-01  e=3.346E-05  Rattus norvegicus
  2gzk-assembly1_A  TM=4.432E-01  e=2.130E-07  unclassified
  5jgh-assembly1_A  TM=4.661E-01  e=3.012E-05  Saccharomyces cerevisiae S288C

Foldseek 3Di:
DPDDPLQDDDQDALLRQQLVVLVVVCCVVCVPDDDPCVVSVVVSVVCVVPDDVVVSVVSRVVSVVSVVVNVVSNVVDDDPPPPPPCPPDPPPDDPPQDDAQDALLRVQCVVCLVVLCVVPVPDDPVVSVVVSVVCLVVDDPVSSVVSRVVSVVSNVVSVVSRVD